Protein AF-A0A9E1TQ37-F1 (afdb_monomer)

Foldseek 3Di:
DDDPDPPPDQDDVSDPDQWDFDADPVGRGPGIDGSVVNVVVVVVVD

Nearest PDB structures (foldseek):
  5lmv-assembly1_X  TM=8.855E-01  e=1.141E-02  Thermus thermophilus HB8
  5me0-assembly1_Y  TM=9.710E-01  e=5.244E-02  Geobacillus stearothermophilus
  6o6d-assembly1_A  TM=8.053E-01  e=1.826E-01  Helicobacter pylori J99
  7po1-assembly1_8  TM=8.479E-01  e=8.394E-01  Homo sapiens
  3kxr-assembly1_A  TM=4.997E-01  e=1.929E+00  Shewanella oneidensis MR-1

Sequence (46 aa):
MATPTNQEPRINDRIRARQVRLVSPDGEQMGIQTLSDALDAAQEIG

Radius of gyration: 12.53 Å; Cα contacts (8 Å, |Δi|>4): 33; chains: 1; bounding box: 35×24×23 Å

Solvent-accessible surface area (backbone atoms only — not comparable to full-atom values): 3110 Å² total; per-residue (Å²): 134,85,75,85,66,82,80,70,82,65,56,74,92,63,50,82,58,71,58,39,78,44,63,48,96,90,65,48,77,78,41,83,38,45,44,66,59,51,52,51,58,52,60,77,74,105

Structure (mmCIF, N/CA/C/O backbone):
data_AF-A0A9E1TQ37-F1
#
_entry.id   AF-A0A9E1TQ37-F1
#
loop_
_atom_site.group_PDB
_atom_site.id
_atom_site.type_symbol
_atom_site.label_atom_id
_atom_site.label_alt_id
_atom_site.label_comp_id
_atom_site.label_asym_id
_atom_site.label_entity_id
_atom_site.label_seq_id
_at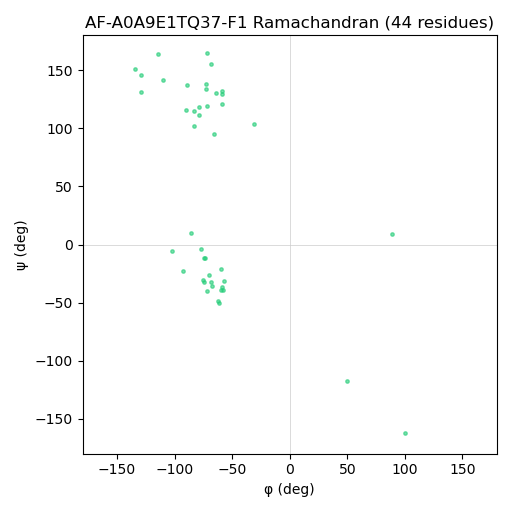om_site.pdbx_PDB_ins_code
_atom_site.Cartn_x
_atom_site.Cartn_y
_atom_site.Cartn_z
_atom_site.occupancy
_atom_site.B_iso_or_equiv
_atom_site.auth_seq_id
_atom_site.auth_comp_id
_atom_site.auth_asym_id
_atom_site.auth_atom_id
_atom_site.pdbx_PDB_model_num
ATOM 1 N N . MET A 1 1 ? 28.136 -13.334 9.499 1.00 53.91 1 MET A N 1
ATOM 2 C CA . MET A 1 1 ? 27.912 -13.840 8.127 1.00 53.91 1 MET A CA 1
ATOM 3 C C . MET A 1 1 ? 26.422 -13.708 7.851 1.00 53.91 1 MET A C 1
ATOM 5 O O . MET A 1 1 ? 25.653 -14.288 8.604 1.00 53.91 1 MET A O 1
ATOM 9 N N . ALA A 1 2 ? 26.003 -12.869 6.899 1.00 57.88 2 ALA A N 1
ATOM 10 C CA . ALA A 1 2 ? 24.589 -12.740 6.544 1.00 57.88 2 ALA A CA 1
ATOM 11 C C . ALA A 1 2 ? 24.212 -13.923 5.644 1.00 57.88 2 ALA A C 1
ATOM 13 O O . ALA A 1 2 ? 24.729 -14.050 4.537 1.00 57.88 2 ALA A O 1
ATOM 14 N N . THR A 1 3 ? 23.384 -14.828 6.153 1.00 56.72 3 THR A N 1
ATOM 15 C CA . THR A 1 3 ? 22.830 -15.949 5.390 1.00 56.72 3 THR A CA 1
ATOM 16 C C . THR A 1 3 ? 22.053 -15.385 4.196 1.00 56.72 3 THR A C 1
ATOM 18 O O . THR A 1 3 ? 21.253 -14.471 4.412 1.00 56.72 3 THR A O 1
ATOM 21 N N . PRO A 1 4 ? 22.241 -15.879 2.958 1.00 61.97 4 PRO A N 1
ATOM 22 C CA . PRO A 1 4 ? 21.421 -15.450 1.835 1.00 61.97 4 PRO A CA 1
ATOM 23 C C . PRO A 1 4 ? 19.990 -15.930 2.085 1.00 61.97 4 PRO A C 1
ATOM 25 O O . PRO A 1 4 ? 19.634 -17.077 1.834 1.00 61.97 4 PRO A O 1
ATOM 28 N N . THR A 1 5 ? 19.162 -15.057 2.654 1.00 63.81 5 THR A N 1
ATOM 29 C CA . THR A 1 5 ? 17.715 -15.238 2.657 1.00 63.81 5 THR A CA 1
ATOM 30 C C . THR A 1 5 ? 17.296 -15.304 1.203 1.00 63.81 5 THR A C 1
ATOM 32 O O . THR A 1 5 ? 17.584 -14.355 0.481 1.00 63.81 5 THR A O 1
ATOM 35 N N . ASN A 1 6 ? 16.674 -16.408 0.789 1.00 61.94 6 ASN A N 1
ATOM 36 C CA . ASN A 1 6 ? 16.136 -16.630 -0.551 1.00 61.94 6 ASN A CA 1
ATOM 37 C C . ASN A 1 6 ? 15.657 -15.305 -1.187 1.00 61.94 6 ASN A C 1
ATOM 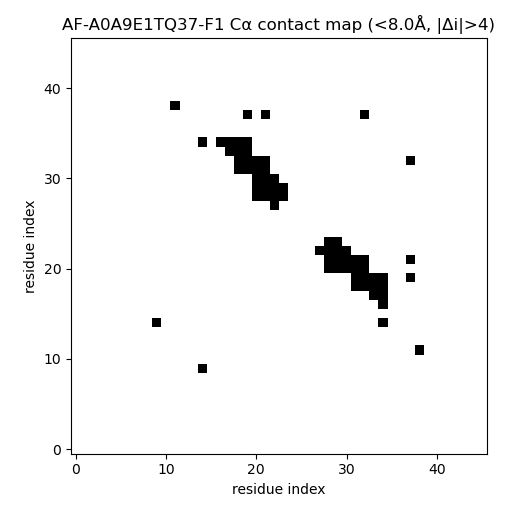39 O O . ASN A 1 6 ? 14.662 -14.739 -0.734 1.00 61.94 6 ASN A O 1
ATOM 43 N N . GLN A 1 7 ? 16.436 -14.752 -2.129 1.00 69.00 7 GLN A N 1
ATOM 44 C CA . GLN A 1 7 ? 16.309 -13.355 -2.588 1.00 69.00 7 GLN A CA 1
ATOM 45 C C . GLN A 1 7 ? 15.278 -13.175 -3.704 1.00 69.00 7 GLN A C 1
ATOM 47 O O . GLN A 1 7 ? 15.188 -12.110 -4.310 1.00 69.00 7 GLN A O 1
ATOM 52 N N . GLU A 1 8 ? 14.489 -14.207 -3.986 1.00 81.44 8 GLU A N 1
ATOM 53 C CA . GLU A 1 8 ? 13.402 -14.089 -4.942 1.00 81.44 8 GLU A CA 1
ATOM 54 C C . GLU A 1 8 ? 12.359 -13.089 -4.415 1.00 81.44 8 GLU A C 1
ATOM 56 O O . GLU A 1 8 ? 11.925 -13.196 -3.258 1.00 81.44 8 GLU A O 1
ATOM 61 N N . PRO A 1 9 ? 11.936 -12.110 -5.235 1.00 85.56 9 PRO A N 1
ATOM 62 C CA . PRO A 1 9 ? 10.923 -11.154 -4.828 1.00 85.56 9 PRO A CA 1
ATOM 63 C C . PRO A 1 9 ? 9.635 -11.890 -4.450 1.00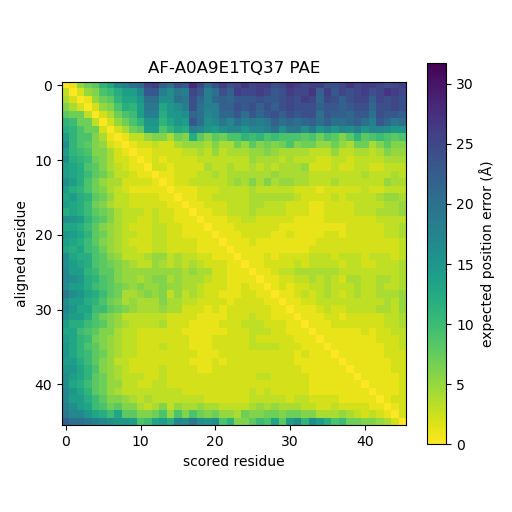 85.56 9 PRO A C 1
ATOM 65 O O . PRO A 1 9 ? 9.117 -12.739 -5.180 1.00 85.56 9 PRO A O 1
ATOM 68 N N . ARG A 1 10 ? 9.105 -11.559 -3.271 1.00 89.94 10 ARG A N 1
ATOM 69 C CA . ARG A 1 10 ? 7.795 -12.037 -2.832 1.00 89.94 10 ARG A CA 1
ATOM 70 C C . ARG A 1 10 ? 6.736 -11.309 -3.648 1.00 89.94 10 ARG A C 1
ATOM 72 O O . ARG A 1 10 ? 6.642 -10.091 -3.556 1.00 89.94 10 ARG A O 1
ATOM 79 N N . ILE A 1 11 ? 5.945 -12.057 -4.406 1.00 90.75 11 ILE A N 1
ATOM 80 C CA . ILE A 1 11 ? 4.843 -11.513 -5.204 1.00 90.75 11 ILE A CA 1
ATOM 81 C C . ILE A 1 11 ? 3.501 -11.932 -4.614 1.00 90.75 11 ILE A C 1
ATOM 83 O O . ILE A 1 11 ? 3.345 -13.080 -4.189 1.00 90.75 11 ILE A O 1
ATOM 87 N N . ASN A 1 12 ? 2.536 -11.018 -4.637 1.00 89.56 12 ASN A N 1
ATOM 88 C CA . ASN A 1 12 ? 1.131 -11.270 -4.318 1.00 89.56 12 ASN A CA 1
ATOM 89 C C . ASN A 1 12 ? 0.959 -12.017 -2.979 1.00 89.56 12 ASN A C 1
ATOM 91 O O . ASN A 1 12 ? 1.409 -11.532 -1.943 1.00 89.56 12 ASN A O 1
ATOM 95 N N . ASP A 1 13 ? 0.396 -13.228 -2.999 1.00 90.50 13 ASP A N 1
ATOM 96 C CA . ASP A 1 13 ? 0.158 -14.066 -1.810 1.00 90.50 13 ASP A CA 1
ATOM 97 C C . ASP A 1 13 ? 1.443 -14.432 -1.034 1.00 90.50 13 ASP A C 1
ATOM 99 O O . ASP A 1 13 ? 1.431 -14.704 0.169 1.00 90.50 13 ASP A O 1
ATOM 103 N N . ARG A 1 14 ? 2.610 -14.366 -1.694 1.00 92.00 14 ARG A N 1
ATOM 104 C CA . ARG A 1 14 ? 3.907 -14.588 -1.037 1.00 92.00 14 ARG A CA 1
ATOM 105 C C . ARG A 1 14 ? 4.325 -13.415 -0.145 1.00 92.00 14 ARG A C 1
ATOM 107 O O . ARG A 1 14 ? 5.284 -13.555 0.622 1.00 92.00 14 ARG A O 1
ATOM 114 N N . ILE A 1 15 ? 3.658 -12.262 -0.224 1.00 92.06 15 ILE A N 1
ATOM 115 C CA . ILE A 1 15 ? 3.973 -11.081 0.584 1.00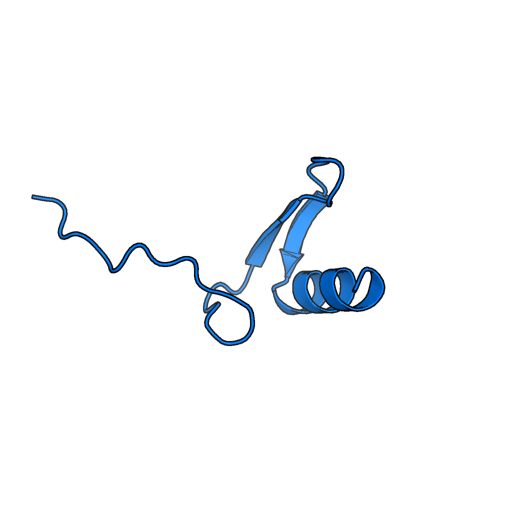 92.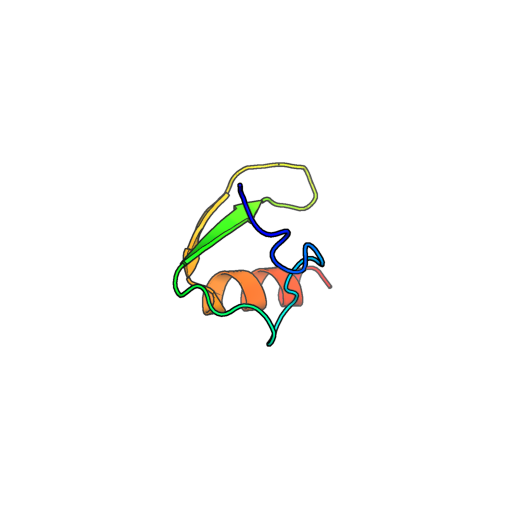06 15 ILE A CA 1
ATOM 116 C C . ILE A 1 15 ? 3.405 -11.265 1.996 1.00 92.06 15 ILE A C 1
ATOM 118 O O . ILE A 1 15 ? 2.207 -11.393 2.208 1.00 92.06 15 ILE A O 1
ATOM 122 N N . ARG A 1 16 ? 4.293 -11.274 2.996 1.00 91.56 16 ARG A N 1
ATOM 123 C CA . ARG A 1 16 ? 3.929 -11.418 4.422 1.00 91.56 16 ARG A CA 1
ATOM 124 C C . ARG A 1 16 ? 3.954 -10.102 5.200 1.00 91.56 16 ARG A C 1
ATOM 126 O O . ARG A 1 16 ? 3.624 -10.082 6.383 1.00 91.56 16 ARG A O 1
ATOM 133 N N . ALA A 1 17 ? 4.394 -9.017 4.568 1.00 93.62 17 ALA A N 1
ATOM 134 C CA . ALA A 1 17 ? 4.430 -7.705 5.196 1.00 93.62 17 ALA A CA 1
ATOM 135 C C . ALA A 1 17 ? 3.006 -7.152 5.336 1.00 93.62 17 ALA A C 1
ATOM 137 O O . ALA A 1 17 ? 2.208 -7.262 4.413 1.00 93.62 17 ALA A O 1
ATOM 138 N N . ARG A 1 18 ? 2.694 -6.541 6.484 1.00 94.19 18 ARG A N 1
ATOM 139 C CA . ARG A 1 18 ? 1.386 -5.896 6.709 1.00 94.19 18 ARG A CA 1
ATOM 140 C C . ARG A 1 18 ? 1.257 -4.566 5.968 1.00 94.19 18 ARG A C 1
ATOM 142 O O . ARG A 1 18 ? 0.164 -4.186 5.564 1.00 94.19 18 ARG A O 1
ATOM 149 N N . GLN A 1 19 ? 2.380 -3.871 5.815 1.00 95.94 19 GLN A N 1
ATOM 150 C CA . GLN A 1 19 ? 2.489 -2.602 5.112 1.00 95.94 19 GLN A CA 1
ATOM 151 C C . GLN A 1 19 ? 3.630 -2.680 4.105 1.00 95.94 19 GLN A C 1
ATOM 153 O O . GLN A 1 19 ? 4.643 -3.340 4.358 1.00 95.94 19 GLN A O 1
ATOM 158 N N . VAL A 1 20 ? 3.457 -2.004 2.977 1.00 95.19 20 VAL A N 1
ATOM 159 C CA . VAL A 1 20 ? 4.397 -1.998 1.856 1.00 95.19 20 VAL A CA 1
ATOM 160 C C . VAL A 1 20 ? 4.604 -0.575 1.361 1.00 95.19 20 VAL A C 1
ATOM 162 O O . VAL A 1 20 ? 3.715 0.265 1.475 1.00 95.19 20 VAL A O 1
ATOM 165 N N . ARG A 1 21 ? 5.783 -0.290 0.805 1.00 96.12 21 ARG A N 1
ATOM 166 C CA . ARG A 1 21 ? 5.994 0.938 0.037 1.00 96.12 21 ARG A CA 1
ATOM 167 C C . ARG A 1 21 ? 5.504 0.701 -1.384 1.00 96.12 21 ARG A C 1
ATOM 169 O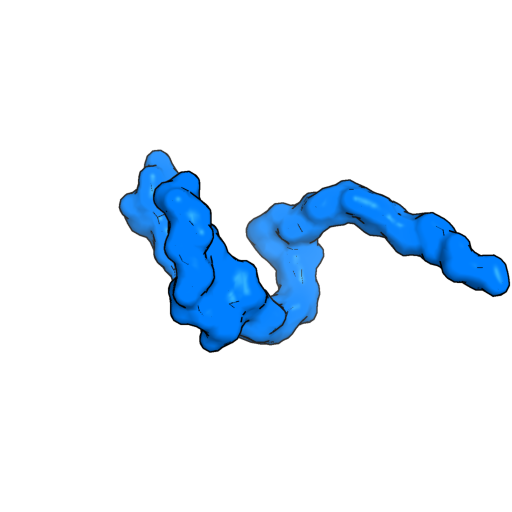 O . ARG A 1 21 ? 6.080 -0.135 -2.075 1.00 96.12 21 ARG A O 1
ATOM 176 N N . LEU A 1 22 ? 4.466 1.421 -1.791 1.00 94.94 22 LEU A N 1
ATOM 177 C CA . LEU A 1 22 ? 3.906 1.328 -3.132 1.00 94.94 22 LEU A CA 1
ATOM 178 C C . LEU A 1 22 ? 4.603 2.324 -4.068 1.00 94.94 22 LEU A C 1
ATOM 180 O O . LEU A 1 22 ? 4.860 3.471 -3.692 1.00 94.94 22 LEU A O 1
ATOM 184 N N . VAL A 1 23 ? 4.916 1.864 -5.277 1.00 95.44 23 VAL A N 1
ATOM 185 C CA . VAL A 1 23 ? 5.497 2.662 -6.361 1.00 95.44 23 VAL A CA 1
ATOM 186 C C . VAL A 1 23 ? 4.647 2.428 -7.606 1.00 95.44 23 VAL A C 1
ATOM 188 O O . VAL A 1 23 ? 4.332 1.276 -7.905 1.00 95.44 23 VAL A O 1
ATOM 191 N N . SER A 1 24 ? 4.245 3.499 -8.289 1.00 92.38 24 SER A N 1
ATOM 192 C CA . SER A 1 24 ? 3.449 3.416 -9.516 1.00 92.38 24 SER A CA 1
ATOM 193 C C . SER A 1 24 ? 4.286 2.903 -10.702 1.00 92.38 24 SER A C 1
ATOM 195 O O . SER A 1 24 ? 5.521 2.922 -10.636 1.00 92.38 24 SER A O 1
ATOM 197 N N . PRO A 1 25 ? 3.652 2.472 -11.809 1.00 93.25 25 PRO A N 1
ATOM 198 C CA . PRO A 1 25 ? 4.363 2.070 -13.027 1.00 93.25 25 PRO A CA 1
ATOM 199 C C . PRO A 1 25 ? 5.267 3.169 -13.603 1.00 93.25 25 PRO A C 1
ATOM 201 O O . PRO A 1 25 ? 6.325 2.868 -14.150 1.00 93.25 25 PRO A O 1
ATOM 204 N N . ASP A 1 26 ? 4.884 4.436 -13.429 1.00 93.56 26 ASP A N 1
ATOM 205 C CA . ASP A 1 26 ? 5.656 5.613 -13.850 1.00 93.56 26 ASP A CA 1
ATOM 206 C C . ASP A 1 26 ? 6.840 5.931 -12.916 1.00 93.56 26 ASP A C 1
ATOM 208 O O . ASP A 1 26 ? 7.623 6.845 -13.175 1.00 93.56 26 ASP A O 1
ATOM 212 N N . GLY A 1 27 ? 6.993 5.179 -11.821 1.00 94.12 27 GLY A N 1
ATOM 213 C CA . GLY A 1 27 ? 8.060 5.354 -10.836 1.00 94.12 27 GLY A CA 1
ATOM 214 C C . GLY A 1 27 ? 7.729 6.330 -9.703 1.00 94.12 27 GLY A C 1
ATOM 215 O O . GLY A 1 27 ? 8.612 6.658 -8.905 1.00 94.12 27 GLY A O 1
ATOM 216 N N . GLU A 1 28 ? 6.480 6.789 -9.588 1.00 95.31 28 GLU A N 1
ATOM 217 C CA . GLU A 1 28 ? 6.054 7.682 -8.508 1.00 95.31 28 GLU A CA 1
ATOM 218 C C . GLU A 1 28 ? 5.950 6.926 -7.176 1.00 95.31 28 GLU A C 1
ATOM 220 O O . GLU A 1 28 ? 5.379 5.838 -7.092 1.00 95.31 28 GLU A O 1
ATOM 225 N N . GLN A 1 29 ? 6.491 7.503 -6.099 1.00 94.81 29 GLN A N 1
ATOM 226 C CA . GLN A 1 29 ? 6.379 6.927 -4.758 1.00 94.81 29 GLN A CA 1
ATOM 227 C C . GLN A 1 29 ? 5.040 7.313 -4.115 1.00 94.81 29 GLN A C 1
ATOM 229 O O . GLN A 1 29 ? 4.911 8.396 -3.553 1.00 94.81 29 GLN A O 1
ATOM 234 N N . MET A 1 30 ? 4.088 6.380 -4.114 1.00 93.12 30 MET A N 1
ATOM 235 C CA . MET A 1 30 ? 2.748 6.545 -3.526 1.00 93.12 30 MET A CA 1
ATOM 236 C C . MET A 1 30 ? 2.748 6.495 -1.985 1.00 93.12 30 MET A C 1
ATOM 238 O O . MET A 1 30 ? 1.757 6.823 -1.340 1.00 93.12 30 MET A O 1
ATOM 242 N N . GLY A 1 31 ? 3.863 6.082 -1.370 1.00 95.56 31 GLY A N 1
ATOM 243 C CA . GLY A 1 31 ? 4.036 6.044 0.085 1.00 95.56 31 GLY A CA 1
ATOM 244 C C . GLY A 1 31 ? 3.852 4.654 0.697 1.00 95.56 31 GLY A C 1
ATOM 245 O O . GLY A 1 31 ? 3.997 3.636 0.021 1.00 95.56 31 GLY A O 1
ATOM 246 N N . ILE A 1 32 ? 3.624 4.606 2.015 1.00 96.56 32 ILE A N 1
ATOM 247 C CA . ILE A 1 32 ? 3.396 3.353 2.750 1.00 96.56 32 ILE A CA 1
ATOM 248 C C . ILE A 1 32 ? 1.899 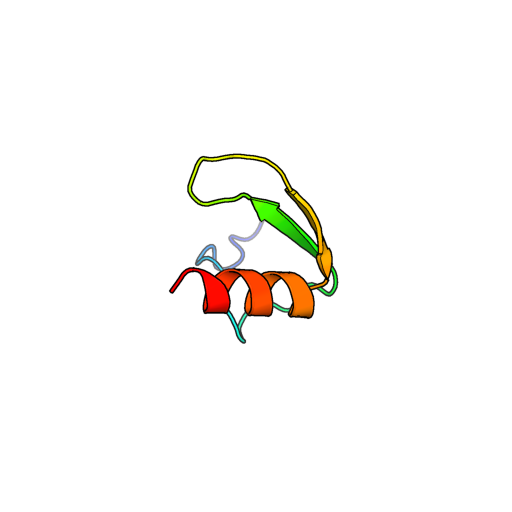3.047 2.766 1.00 96.56 32 ILE A C 1
ATOM 250 O O . ILE A 1 32 ? 1.129 3.776 3.382 1.00 96.56 32 ILE A O 1
ATOM 254 N N . GLN A 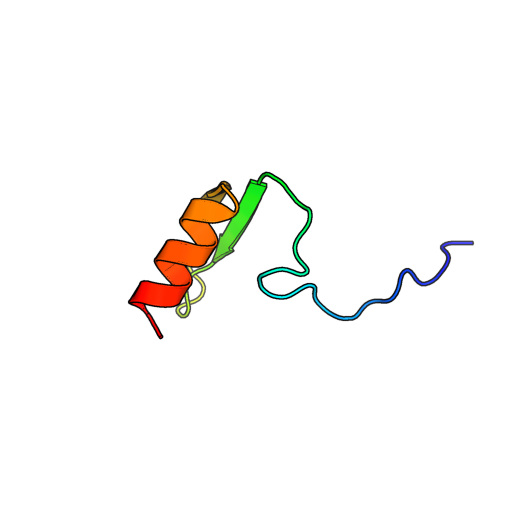1 33 ? 1.520 1.946 2.130 1.00 95.38 33 GLN A N 1
ATOM 255 C CA . GLN A 1 33 ? 0.147 1.462 1.999 1.00 95.38 33 GLN A CA 1
ATOM 256 C C . GLN A 1 33 ? -0.018 0.130 2.738 1.00 95.38 33 GLN A C 1
ATOM 258 O O . GLN A 1 33 ? 0.963 -0.545 3.081 1.00 95.38 33 GLN A O 1
ATOM 263 N N . THR A 1 34 ? -1.264 -0.274 2.984 1.00 96.62 34 THR A N 1
ATOM 264 C CA . THR A 1 34 ? -1.539 -1.652 3.404 1.00 96.62 34 THR A CA 1
ATOM 265 C C . THR A 1 34 ? -1.249 -2.616 2.252 1.00 96.62 34 THR A C 1
ATOM 267 O O . THR A 1 34 ? -1.276 -2.227 1.083 1.00 96.62 34 THR A O 1
ATOM 270 N N . LEU A 1 35 ? -0.954 -3.884 2.563 1.00 95.12 35 LEU A N 1
ATOM 271 C CA . LEU A 1 35 ? -0.813 -4.895 1.510 1.00 95.12 35 LEU A CA 1
ATOM 272 C C . LEU A 1 35 ? -2.092 -5.004 0.664 1.00 95.12 35 LEU A C 1
ATOM 274 O O . LEU A 1 35 ? -1.999 -5.131 -0.549 1.00 95.12 35 LEU A O 1
ATOM 278 N N . SER A 1 36 ? -3.265 -4.919 1.295 1.00 95.38 36 SER A N 1
ATOM 279 C CA . SER A 1 36 ? -4.554 -5.000 0.606 1.00 95.38 36 SER A CA 1
ATOM 280 C C . SER A 1 36 ? -4.745 -3.864 -0.402 1.00 95.38 36 SER A C 1
ATOM 282 O O . SER A 1 36 ? -5.040 -4.150 -1.555 1.00 95.38 36 SER A O 1
ATOM 284 N N . ASP A 1 37 ? -4.496 -2.609 -0.006 1.00 95.50 37 ASP A N 1
ATOM 285 C CA . ASP A 1 37 ? -4.563 -1.450 -0.916 1.00 95.50 37 ASP A CA 1
ATOM 286 C C . ASP A 1 37 ? -3.581 -1.578 -2.084 1.00 95.50 37 ASP A C 1
ATOM 288 O O . ASP A 1 37 ? -3.888 -1.219 -3.215 1.00 95.50 37 ASP A O 1
ATOM 292 N N . ALA A 1 38 ? -2.373 -2.087 -1.823 1.00 94.94 38 ALA A N 1
ATOM 293 C CA . ALA A 1 38 ? -1.374 -2.268 -2.869 1.00 94.94 38 ALA A CA 1
ATOM 294 C C . ALA A 1 38 ? -1.780 -3.342 -3.892 1.00 94.94 38 ALA A C 1
ATOM 296 O O . ALA A 1 38 ? -1.466 -3.203 -5.072 1.00 94.94 38 ALA A O 1
ATOM 297 N N . LEU A 1 39 ? -2.456 -4.408 -3.450 1.00 94.38 39 LEU A N 1
ATOM 298 C CA . LEU A 1 39 ? -2.976 -5.449 -4.339 1.00 94.38 39 LEU A CA 1
ATOM 299 C C . LEU A 1 39 ? -4.170 -4.949 -5.158 1.00 94.38 39 LEU A C 1
ATOM 301 O O . LEU A 1 39 ? -4.237 -5.250 -6.345 1.00 94.38 39 LEU A O 1
ATOM 305 N N . ASP A 1 40 ? -5.063 -4.171 -4.545 1.00 95.00 40 ASP A N 1
ATOM 306 C CA . ASP A 1 40 ? -6.204 -3.542 -5.219 1.00 95.00 40 ASP A CA 1
ATOM 307 C C . ASP A 1 40 ? -5.736 -2.578 -6.321 1.00 95.00 40 ASP A C 1
ATOM 309 O O . ASP A 1 40 ? -6.071 -2.755 -7.491 1.00 95.00 40 ASP A O 1
ATOM 313 N N . ALA A 1 41 ? -4.813 -1.669 -5.986 1.00 92.62 41 ALA A N 1
ATOM 314 C CA . ALA A 1 41 ? -4.208 -0.756 -6.953 1.00 92.62 41 ALA A CA 1
ATOM 315 C C . ALA A 1 41 ? -3.484 -1.489 -8.098 1.00 92.62 41 ALA A C 1
ATOM 317 O O . ALA A 1 41 ? -3.515 -1.039 -9.241 1.00 92.62 41 ALA A O 1
ATOM 318 N N . ALA A 1 42 ? -2.829 -2.621 -7.818 1.00 92.56 42 ALA A N 1
ATOM 319 C CA . ALA A 1 42 ? -2.192 -3.431 -8.855 1.00 92.56 42 ALA A CA 1
ATOM 320 C C . ALA A 1 42 ? -3.214 -4.107 -9.786 1.00 92.56 42 ALA A C 1
ATOM 322 O O . ALA A 1 42 ? -2.925 -4.291 -10.967 1.00 92.56 42 ALA A O 1
ATOM 323 N N . GLN A 1 43 ? -4.389 -4.473 -9.268 1.00 92.19 43 GLN A N 1
ATOM 324 C CA . GLN A 1 43 ? -5.462 -5.096 -10.038 1.00 92.19 43 GLN A CA 1
ATOM 325 C C . GLN A 1 43 ? -6.211 -4.092 -10.925 1.00 92.19 43 GLN A C 1
ATOM 327 O O . GLN A 1 43 ? -6.671 -4.478 -11.990 1.00 92.19 43 GLN A O 1
ATOM 332 N N . GLU A 1 44 ? -6.306 -2.821 -10.529 1.00 92.25 44 GLU A N 1
ATOM 333 C CA . GLU A 1 44 ? -6.927 -1.768 -11.354 1.00 92.25 44 GLU A CA 1
ATOM 334 C C . GLU A 1 44 ? -6.096 -1.399 -12.596 1.00 92.25 44 GLU A C 1
ATOM 336 O O . GLU A 1 44 ? -6.633 -0.910 -13.589 1.00 92.25 44 GLU A O 1
ATOM 341 N N . ILE A 1 45 ? -4.778 -1.611 -12.538 1.00 85.81 45 ILE A N 1
ATOM 342 C CA . ILE A 1 45 ? -3.834 -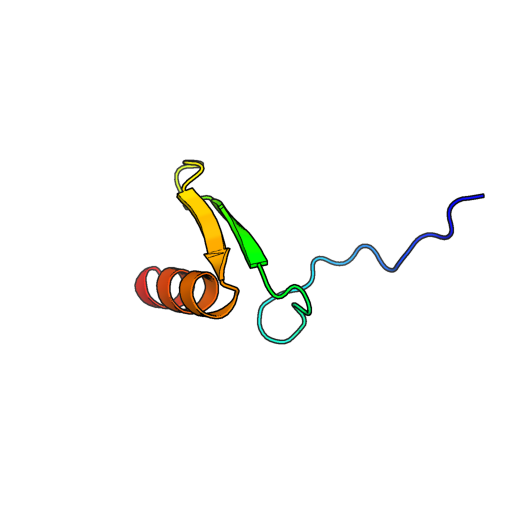1.267 -13.614 1.00 85.81 45 ILE A CA 1
ATOM 343 C C . ILE A 1 45 ? -3.603 -2.451 -14.576 1.00 85.81 45 ILE A C 1
ATOM 345 O O . ILE A 1 45 ? -3.163 -2.240 -15.709 1.00 85.81 45 ILE A O 1
ATOM 349 N N . GLY A 1 46 ? -3.847 -3.685 -14.117 1.00 71.69 46 GLY A N 1
ATOM 350 C CA . GLY A 1 46 ? -3.645 -4.927 -14.880 1.00 71.69 46 GLY A CA 1
ATOM 351 C C . GLY A 1 46 ? -4.806 -5.277 -15.800 1.00 71.69 46 GLY A C 1
ATOM 352 O O . GLY A 1 46 ? -4.514 -5.825 -16.888 1.00 71.69 46 GLY A O 1
#

Secondary structure (DSSP, 8-state):
-------SPP-GGG---SEEEEE-TT--EEEEEEHHHHHHHHHHH-

pLDDT: mean 87.66, std 12.3, range [53.91, 96.62]

Mean predicted aligned error: 6.18 Å